Protein AF-A0A8J2MI20-F1 (afdb_monomer_lite)

Radius of gyration: 33.08 Å; chains: 1; bounding box: 90×77×71 Å

Organism: NCBI:txid2874296

Secondary structure (DSSP, 8-state):
---------------------------------------SSHHHHHTTT-TT------------------HHHHHHHHHHH-TTS-HHHHHHHHHHTTT-HHHHHHHHHHHHHHHTTS-SSHHHHHHHHHHTTT-HHHHHHHHH-

Sequence (145 aa):
MKFTLGVRLNSSKPTVSEASLSSHANNSSHVNSSKQRNSYLSDEILGMFDPLVAERVIPGSTNVSASSISNSDRVNAVLRNAAFADRRRCAIKLQRYNNNIEKAVIELKIEELLSMGIAHDRGQAINALQDCRWDLNAAAAALIS

Foldseek 3Di:
DDDDDDDDDDDDDDDDDDDDDDDDDDDDPPDDDDDDDPPDPPPVVVVVPDPPPDDDDDPPDPPPPPPPCDLLNLLVLLCVLQVVDDSVLSSVLCVVVVNDSVSSNLVSLLVVCVVVVLDPDSVLSNVLCVVVVNDSVSSSVVSVD

Structure (mmCIF, N/CA/C/O backbone):
data_AF-A0A8J2MI20-F1
#
_entry.id   AF-A0A8J2MI20-F1
#
loop_
_atom_site.group_PDB
_atom_site.id
_atom_site.type_symbol
_atom_site.label_atom_id
_atom_site.label_alt_id
_atom_site.label_comp_id
_atom_site.label_asym_id
_atom_site.label_entity_id
_atom_site.label_seq_id
_atom_site.pdbx_PDB_ins_code
_atom_site.Cartn_x
_atom_site.Cartn_y
_atom_site.Cartn_z
_atom_site.occupancy
_atom_site.B_iso_or_equiv
_atom_site.auth_seq_id
_atom_site.auth_comp_id
_atom_site.auth_asym_id
_atom_site.auth_atom_id
_atom_site.pdbx_PDB_model_num
ATOM 1 N N . MET A 1 1 ? -41.593 41.598 -12.687 1.00 44.00 1 MET A N 1
ATOM 2 C CA . MET A 1 1 ? -41.555 42.163 -14.054 1.00 44.00 1 MET A CA 1
ATOM 3 C C . MET A 1 1 ? -40.865 41.157 -14.966 1.00 44.00 1 MET A C 1
ATOM 5 O O . MET A 1 1 ? -39.799 40.677 -14.611 1.00 44.00 1 MET A O 1
ATOM 9 N N . LYS A 1 2 ? -41.533 40.762 -16.055 1.00 48.19 2 LYS A N 1
ATOM 10 C CA . LYS A 1 2 ? -41.049 39.843 -17.101 1.00 48.19 2 LYS A CA 1
ATOM 11 C C . LYS A 1 2 ? -40.164 40.602 -18.094 1.00 48.19 2 LYS A C 1
ATOM 13 O O . LYS A 1 2 ? -40.579 41.685 -18.483 1.00 48.19 2 LYS A O 1
ATOM 18 N N . PHE A 1 3 ? -39.098 39.971 -18.597 1.00 46.94 3 PHE A N 1
ATOM 19 C CA . PHE A 1 3 ? -38.666 40.107 -19.996 1.00 46.94 3 PHE A CA 1
ATOM 20 C C . PHE A 1 3 ? -38.122 38.766 -20.538 1.00 46.94 3 PHE A C 1
ATOM 22 O O . PHE A 1 3 ? -37.176 38.185 -20.021 1.00 46.94 3 PHE A O 1
ATOM 29 N N . THR A 1 4 ? -38.838 38.289 -21.555 1.00 45.41 4 THR A N 1
ATOM 30 C CA . THR A 1 4 ? -38.559 37.356 -22.671 1.00 45.41 4 THR A CA 1
ATOM 31 C C . THR A 1 4 ? -37.265 37.730 -23.440 1.00 45.41 4 THR A C 1
ATOM 33 O O . THR A 1 4 ? -36.786 38.838 -23.247 1.00 45.41 4 THR A O 1
ATOM 36 N N . LEU A 1 5 ? -36.622 36.991 -24.361 1.00 46.62 5 LEU A N 1
ATOM 37 C CA . LEU A 1 5 ? -36.927 35.915 -25.330 1.00 46.62 5 LEU A CA 1
ATOM 38 C C . LEU A 1 5 ? -35.567 35.519 -25.989 1.00 46.62 5 LEU A C 1
ATOM 40 O O . LEU A 1 5 ? -34.685 36.373 -26.041 1.00 46.62 5 LEU A O 1
ATOM 44 N N . GLY A 1 6 ? -35.404 34.330 -26.598 1.00 44.41 6 GLY A N 1
ATOM 45 C CA . GLY A 1 6 ? -34.310 34.138 -27.578 1.00 44.41 6 GLY A CA 1
ATOM 46 C C . GLY A 1 6 ? -33.916 32.704 -27.959 1.00 44.41 6 GLY A C 1
ATOM 47 O O . GLY A 1 6 ? -32.936 32.175 -27.455 1.00 44.41 6 GLY A O 1
ATOM 48 N N . VAL A 1 7 ? -34.655 32.100 -28.890 1.00 50.50 7 VAL A N 1
ATOM 49 C CA . VAL A 1 7 ? -34.430 30.789 -29.539 1.00 50.50 7 VAL A CA 1
ATOM 50 C C . VAL A 1 7 ? -33.385 30.877 -30.669 1.00 50.50 7 VAL A C 1
ATOM 52 O O . VAL A 1 7 ? -33.475 31.817 -31.455 1.00 50.50 7 VAL A O 1
ATOM 55 N N . ARG A 1 8 ? -32.528 29.852 -30.876 1.00 41.41 8 ARG A N 1
ATOM 56 C CA . ARG A 1 8 ? -32.332 29.229 -32.215 1.00 41.41 8 ARG A CA 1
ATOM 57 C C . ARG A 1 8 ? -31.538 27.912 -32.230 1.00 41.41 8 ARG A C 1
ATOM 59 O O . ARG A 1 8 ? -30.438 27.816 -31.707 1.00 41.41 8 ARG A O 1
ATOM 66 N N . LEU A 1 9 ? -32.145 26.940 -32.915 1.00 48.84 9 LEU A N 1
ATOM 67 C CA . LEU A 1 9 ? -31.600 25.695 -33.462 1.00 48.84 9 LEU A CA 1
ATOM 68 C C . LEU A 1 9 ? -30.591 25.949 -34.590 1.00 48.84 9 LEU A C 1
ATOM 70 O O . LEU A 1 9 ? -30.831 26.833 -35.415 1.00 48.84 9 LEU A O 1
ATOM 74 N N . ASN A 1 10 ? -29.614 25.051 -34.741 1.00 46.12 10 ASN A N 1
ATOM 75 C CA . ASN A 1 10 ? -29.149 24.581 -36.051 1.00 46.12 10 ASN A CA 1
ATOM 76 C C . ASN A 1 10 ? -28.241 23.340 -35.959 1.00 46.12 10 ASN A C 1
ATOM 78 O O . ASN A 1 10 ? -27.109 23.372 -35.487 1.00 46.12 10 ASN A O 1
ATOM 82 N N . SER A 1 11 ? -28.777 22.246 -36.496 1.00 47.12 11 SER A N 1
ATOM 83 C CA . SER A 1 11 ? -28.077 21.069 -37.003 1.00 47.12 11 SER A CA 1
ATOM 84 C C . SER A 1 11 ? -27.170 21.437 -38.180 1.00 47.12 11 SER A C 1
ATOM 86 O O . SER A 1 11 ? -27.564 22.279 -38.984 1.00 47.12 11 SER A O 1
ATOM 88 N N . SER A 1 12 ? -26.043 20.739 -38.365 1.00 46.88 12 SER A N 1
ATOM 89 C CA . SER A 1 12 ? -25.481 20.432 -39.695 1.00 46.88 12 SER A CA 1
ATOM 90 C C . SER A 1 12 ? -24.401 19.346 -39.618 1.00 46.88 12 SER A C 1
ATOM 92 O O . SER A 1 12 ? -23.372 19.508 -38.973 1.00 46.88 12 SER A O 1
ATOM 94 N N . LYS A 1 13 ? -24.665 18.244 -40.322 1.00 48.94 13 LYS A N 1
ATOM 95 C CA . LYS A 1 13 ? -23.719 17.225 -40.799 1.00 48.94 13 LYS A CA 1
ATOM 96 C C . LYS A 1 13 ? -23.548 17.461 -42.307 1.00 48.94 13 LYS A C 1
ATOM 98 O O . LYS A 1 13 ? -24.541 17.803 -42.946 1.00 48.94 13 LYS A O 1
ATOM 103 N N . PRO A 1 14 ? -22.340 17.308 -42.868 1.00 45.69 14 PRO A N 1
ATOM 104 C CA . PRO A 1 14 ? -22.158 16.447 -44.059 1.00 45.69 14 PRO A CA 1
ATOM 105 C C . PRO A 1 14 ? -20.831 15.643 -43.967 1.00 45.69 14 PRO A C 1
ATOM 107 O O . PRO A 1 14 ? -19.842 16.146 -43.453 1.00 45.69 14 PRO A O 1
ATOM 110 N N . THR A 1 15 ? -20.785 14.315 -44.142 1.00 38.47 15 THR A N 1
ATOM 111 C CA . THR A 1 15 ? -20.722 13.480 -45.375 1.00 38.47 15 THR A CA 1
ATOM 112 C C . THR A 1 15 ? -19.393 13.486 -46.158 1.00 38.47 15 THR A C 1
ATOM 114 O O . THR A 1 15 ? -19.100 14.437 -46.865 1.00 38.47 15 THR A O 1
ATOM 117 N N . VAL A 1 16 ? -18.674 12.356 -46.021 1.00 47.75 16 VAL A N 1
ATOM 118 C CA . VAL A 1 16 ? -18.026 11.465 -47.023 1.00 47.75 16 VAL A CA 1
ATOM 119 C C . VAL A 1 16 ? -17.232 12.057 -48.202 1.00 47.75 16 VAL A C 1
ATOM 121 O O . VAL A 1 16 ? -17.793 12.780 -49.012 1.00 47.75 16 VAL A O 1
ATOM 124 N N . SER A 1 17 ? -15.982 11.592 -48.367 1.00 45.88 17 SER A N 1
ATOM 125 C CA . SER A 1 17 ? -15.333 11.099 -49.616 1.00 45.88 17 SER A CA 1
ATOM 126 C C . SER A 1 17 ? -13.983 10.464 -49.203 1.00 45.88 17 SER A C 1
ATOM 128 O O . SER A 1 17 ? -13.204 11.121 -48.520 1.00 45.88 17 SER A O 1
ATOM 130 N N . GLU A 1 18 ? -13.759 9.143 -49.292 1.00 37.28 18 GLU A N 1
ATOM 131 C CA . GLU A 1 18 ? -13.245 8.399 -50.471 1.00 37.28 18 GLU A CA 1
ATOM 132 C C . GLU A 1 18 ? -12.152 9.148 -51.247 1.00 37.28 18 GLU A C 1
ATOM 134 O O . GLU A 1 18 ? -12.269 10.337 -51.496 1.00 37.28 18 GLU A O 1
ATOM 139 N N . ALA A 1 19 ? -11.080 8.560 -51.757 1.00 40.16 19 ALA A N 1
ATOM 140 C CA . ALA A 1 19 ? -10.442 7.256 -51.677 1.00 40.16 19 ALA A CA 1
ATOM 141 C C . ALA A 1 19 ? -9.080 7.481 -52.359 1.00 40.16 19 ALA A C 1
ATOM 143 O O . ALA A 1 19 ? -8.995 8.253 -53.313 1.00 40.16 19 ALA A O 1
ATOM 144 N N . SER A 1 20 ? -8.018 6.812 -51.920 1.00 43.94 20 SER A N 1
ATOM 145 C CA . SER A 1 20 ? -6.881 6.509 -52.797 1.00 43.94 20 SER A CA 1
ATOM 146 C C . SER A 1 20 ? -6.104 5.334 -52.228 1.00 43.94 20 SER A C 1
ATOM 148 O O . SER A 1 20 ? -5.395 5.436 -51.229 1.00 43.94 20 SER A O 1
ATOM 150 N N . LEU A 1 21 ? -6.294 4.203 -52.900 1.00 44.56 21 LEU A N 1
ATOM 151 C CA . LEU A 1 21 ? -5.378 3.078 -52.944 1.00 44.56 21 LEU A CA 1
ATOM 152 C C . LEU A 1 21 ? -4.002 3.568 -53.412 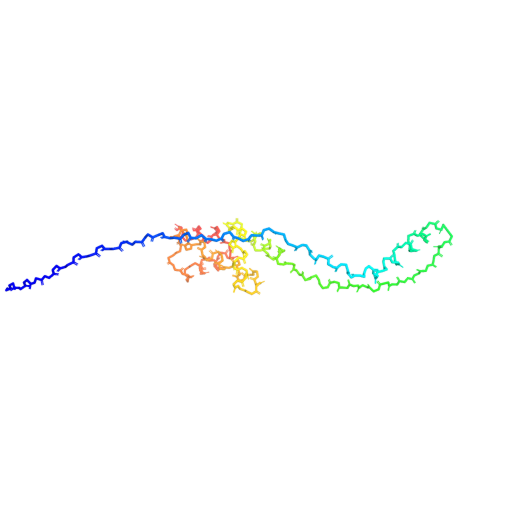1.00 44.56 21 LEU A C 1
ATOM 154 O O . LEU A 1 21 ? -3.910 4.267 -54.418 1.00 44.56 21 LEU A O 1
ATOM 158 N N . SER A 1 22 ? -2.934 3.139 -52.745 1.00 40.59 22 SER A N 1
ATOM 159 C CA . SER A 1 22 ? -1.619 3.081 -53.380 1.00 40.59 22 SER A CA 1
ATOM 160 C C . SER A 1 22 ? -0.783 1.948 -52.794 1.00 40.59 22 SER A C 1
ATOM 162 O O . SER A 1 22 ? -0.198 2.061 -51.723 1.00 40.59 22 SER A O 1
ATOM 164 N N . SER A 1 23 ? -0.743 0.879 -53.584 1.00 51.84 23 SER A N 1
ATOM 165 C CA . SER A 1 23 ? 0.483 0.209 -54.022 1.00 51.84 23 SER A CA 1
ATOM 166 C C . SER A 1 23 ? 1.319 -0.523 -52.974 1.00 51.84 23 SER A C 1
ATOM 168 O O . SER A 1 23 ? 2.185 0.014 -52.290 1.00 51.84 23 SER A O 1
ATOM 170 N N . HIS A 1 24 ? 1.073 -1.828 -52.979 1.00 39.59 24 HIS A N 1
ATOM 171 C CA . HIS A 1 24 ? 1.946 -2.908 -52.556 1.00 39.59 24 HIS A CA 1
ATOM 172 C C . HIS A 1 24 ? 3.387 -2.779 -53.091 1.00 39.59 24 HIS A C 1
ATOM 174 O O . HIS A 1 24 ? 3.593 -2.435 -54.251 1.00 39.59 24 HIS A O 1
ATOM 180 N N . ALA A 1 25 ? 4.321 -3.229 -52.247 1.00 41.88 25 ALA A N 1
ATOM 181 C CA . ALA A 1 25 ? 5.666 -3.727 -52.543 1.00 41.88 25 ALA A CA 1
ATOM 182 C C . ALA A 1 25 ? 6.698 -2.745 -53.133 1.00 41.88 25 ALA A C 1
ATOM 184 O O . ALA A 1 25 ? 6.670 -2.401 -54.309 1.00 41.88 25 ALA A O 1
ATOM 185 N N . ASN A 1 26 ? 7.751 -2.476 -52.354 1.00 45.97 26 ASN A N 1
ATOM 186 C CA . ASN A 1 26 ? 9.080 -2.767 -52.876 1.00 45.97 26 ASN A CA 1
ATOM 187 C C . ASN A 1 26 ? 10.088 -3.074 -51.772 1.00 45.97 26 ASN A C 1
ATOM 189 O O . ASN A 1 26 ? 10.246 -2.359 -50.785 1.00 45.97 26 ASN A O 1
ATOM 193 N N . ASN A 1 27 ? 10.754 -4.194 -51.994 1.00 50.56 27 ASN A N 1
ATOM 194 C CA . ASN A 1 27 ? 11.730 -4.812 -51.133 1.00 50.56 27 ASN A CA 1
ATOM 195 C C . ASN A 1 27 ? 13.070 -4.151 -51.452 1.00 50.56 27 ASN A C 1
ATOM 197 O O . ASN A 1 27 ? 13.493 -4.150 -52.605 1.00 50.56 27 ASN A O 1
ATOM 201 N N . SER A 1 28 ? 13.756 -3.621 -50.447 1.00 45.81 28 SER A N 1
ATOM 202 C CA . SER A 1 28 ? 15.181 -3.318 -50.571 1.00 45.81 28 SER A CA 1
ATOM 203 C C . SER A 1 28 ? 15.870 -3.591 -49.242 1.00 45.81 28 SER A C 1
ATOM 205 O O . SER A 1 28 ? 16.294 -2.695 -48.520 1.00 45.81 28 SER A O 1
ATOM 207 N N . SER A 1 29 ? 15.962 -4.876 -48.895 1.00 48.50 29 SER A N 1
ATOM 208 C CA . SER A 1 29 ? 17.015 -5.366 -48.009 1.00 48.50 29 SER A CA 1
ATOM 209 C C . SER A 1 29 ? 18.280 -5.510 -48.851 1.00 48.50 29 SER A C 1
ATOM 211 O O . SER A 1 29 ? 18.640 -6.604 -49.293 1.00 48.50 29 SER A O 1
ATOM 213 N N . HIS A 1 30 ? 18.915 -4.376 -49.146 1.00 40.47 30 HIS A N 1
ATOM 214 C CA . HIS A 1 30 ? 20.228 -4.372 -49.766 1.00 40.47 30 HIS A CA 1
ATOM 215 C C . HIS A 1 30 ? 21.238 -4.857 -48.725 1.00 40.47 30 HIS A C 1
ATOM 217 O O . HIS A 1 30 ? 21.616 -4.150 -47.792 1.00 40.47 30 HIS A O 1
ATOM 223 N N . VAL A 1 31 ? 21.589 -6.128 -48.889 1.00 53.25 31 VAL A N 1
ATOM 224 C CA . VAL A 1 31 ? 22.767 -6.806 -48.365 1.00 53.25 31 VAL A CA 1
ATOM 225 C C . VAL A 1 31 ? 23.956 -5.853 -48.232 1.00 53.25 31 VAL A C 1
ATOM 227 O O . VAL A 1 31 ? 24.525 -5.399 -49.222 1.00 53.25 31 VAL A O 1
ATOM 230 N N . ASN A 1 32 ? 24.387 -5.600 -46.997 1.00 41.75 32 ASN A N 1
ATOM 231 C CA . ASN A 1 32 ? 25.778 -5.264 -46.759 1.00 41.75 32 ASN A CA 1
ATOM 232 C C . ASN A 1 32 ? 26.384 -6.206 -45.709 1.00 41.75 32 ASN A C 1
ATOM 234 O O . ASN A 1 32 ? 25.915 -6.380 -44.593 1.00 41.75 32 ASN A O 1
ATOM 238 N N . SER A 1 33 ? 27.406 -6.901 -46.196 1.00 42.22 33 SER A N 1
ATOM 239 C CA . SER A 1 33 ? 28.574 -7.395 -45.485 1.00 42.22 33 SER A CA 1
ATOM 240 C C . SER A 1 33 ? 28.359 -8.176 -44.185 1.00 42.22 33 SER A C 1
ATOM 242 O O . SER A 1 33 ? 28.636 -7.722 -43.076 1.00 42.22 33 SER A O 1
ATOM 244 N N . SER A 1 34 ? 28.037 -9.457 -44.357 1.00 55.09 34 SER A N 1
ATOM 245 C CA . SER A 1 34 ? 28.513 -10.517 -43.472 1.00 55.09 34 SER A CA 1
ATOM 246 C C . SER A 1 34 ? 30.041 -10.451 -43.356 1.00 55.09 34 SER A C 1
ATOM 248 O O . SER A 1 34 ? 30.750 -10.922 -44.243 1.00 55.09 34 SER A O 1
ATOM 250 N N . LYS A 1 35 ? 30.562 -9.859 -42.276 1.00 55.72 35 LYS A N 1
ATOM 251 C CA . LYS A 1 35 ? 31.943 -10.057 -41.801 1.00 55.72 35 LYS A CA 1
ATOM 252 C C . LYS A 1 35 ? 32.130 -9.464 -40.405 1.00 55.72 35 LYS A C 1
ATOM 254 O O . LYS A 1 35 ? 32.774 -8.443 -40.224 1.00 55.72 35 LYS A O 1
ATOM 259 N N . GLN A 1 36 ? 31.653 -10.182 -39.394 1.00 47.94 36 GLN A N 1
ATOM 260 C CA . GLN A 1 36 ? 32.339 -10.179 -38.103 1.00 47.94 36 GLN A CA 1
ATOM 261 C C . GLN A 1 36 ? 32.230 -11.557 -37.450 1.00 47.94 36 GLN A C 1
ATOM 263 O O . GLN A 1 36 ? 31.403 -11.827 -36.595 1.00 47.94 36 GLN A O 1
ATOM 268 N N . ARG A 1 37 ? 33.058 -12.458 -37.989 1.00 49.97 37 ARG A N 1
ATOM 269 C CA . ARG A 1 37 ? 33.831 -13.485 -37.280 1.00 49.97 37 ARG A CA 1
ATOM 270 C C . ARG A 1 37 ? 33.276 -13.902 -35.907 1.00 49.97 37 ARG A C 1
ATOM 272 O O . ARG A 1 37 ? 33.778 -13.477 -34.872 1.00 49.97 37 ARG A O 1
ATOM 279 N N . ASN A 1 38 ? 32.353 -14.856 -35.919 1.00 48.88 38 ASN A N 1
ATOM 280 C CA . ASN A 1 38 ? 32.261 -15.839 -34.842 1.00 48.88 38 ASN A CA 1
ATOM 281 C C . ASN A 1 38 ? 33.527 -16.714 -34.925 1.00 48.88 38 ASN A C 1
ATOM 283 O O . ASN A 1 38 ? 33.543 -17.693 -35.665 1.00 48.88 38 ASN A O 1
ATOM 287 N N . SER A 1 39 ? 34.630 -16.317 -34.281 1.00 55.09 39 SER A N 1
ATOM 288 C CA . SER A 1 39 ? 35.889 -17.088 -34.312 1.00 55.09 39 SER A CA 1
ATOM 289 C C . SER A 1 39 ? 36.638 -17.107 -32.976 1.00 55.09 39 SER A C 1
ATOM 291 O O . SER A 1 39 ? 37.861 -17.038 -32.979 1.00 55.09 39 SER A O 1
ATOM 293 N N . TYR A 1 40 ? 35.933 -17.132 -31.843 1.00 54.09 40 TYR A N 1
ATOM 294 C CA . TYR A 1 40 ? 36.585 -17.184 -30.523 1.00 54.09 40 TYR A CA 1
ATOM 295 C C . TYR A 1 40 ? 35.864 -18.070 -29.497 1.00 54.09 40 TYR A C 1
ATOM 297 O O . TYR A 1 40 ? 36.111 -17.937 -28.309 1.00 54.09 40 TYR A O 1
ATOM 305 N N . LEU A 1 41 ? 34.976 -18.974 -29.929 1.00 52.94 41 LEU A N 1
ATOM 306 C CA . LEU A 1 41 ? 34.304 -19.917 -29.017 1.00 52.94 41 LEU A CA 1
ATOM 307 C C . LEU A 1 41 ? 34.666 -21.388 -29.257 1.00 52.94 41 LEU A C 1
ATOM 309 O O . LEU A 1 41 ? 34.334 -22.233 -28.434 1.00 52.94 41 LEU A O 1
ATOM 313 N N . SER A 1 42 ? 35.337 -21.711 -30.363 1.00 53.78 42 SER A N 1
ATOM 314 C CA . SER A 1 42 ? 35.594 -23.109 -30.731 1.00 53.78 42 SER A CA 1
ATOM 315 C C . SER A 1 42 ? 36.896 -23.657 -30.141 1.00 53.78 42 SER A C 1
ATOM 317 O O . SER A 1 42 ? 36.955 -24.838 -29.816 1.00 53.78 42 SER A O 1
ATOM 319 N N . ASP A 1 43 ? 37.917 -22.813 -29.962 1.00 52.81 43 ASP A N 1
ATOM 320 C CA . ASP A 1 43 ? 39.248 -23.268 -29.530 1.00 52.81 43 ASP A CA 1
ATOM 321 C C . ASP A 1 43 ? 39.356 -23.462 -28.006 1.00 52.81 43 ASP A C 1
ATOM 323 O O . ASP A 1 43 ? 40.174 -24.252 -27.544 1.00 52.81 43 ASP A O 1
ATOM 327 N N . GLU A 1 44 ? 38.502 -22.804 -27.212 1.00 55.09 44 GLU A N 1
ATOM 328 C CA . GLU A 1 44 ? 38.480 -22.961 -25.747 1.00 55.09 44 GLU A CA 1
ATOM 329 C C . GLU A 1 44 ? 37.854 -24.300 -25.323 1.00 55.09 44 GLU A C 1
ATOM 331 O O . GLU A 1 44 ? 38.333 -24.957 -24.401 1.00 55.09 44 GLU A O 1
ATOM 336 N N . ILE A 1 45 ? 36.830 -24.767 -26.048 1.00 57.72 45 ILE A N 1
ATOM 337 C CA . ILE A 1 45 ? 36.142 -26.027 -25.726 1.00 57.72 45 ILE A CA 1
ATOM 338 C C . ILE A 1 45 ? 36.997 -27.248 -26.109 1.00 57.72 45 ILE A C 1
ATOM 340 O O . ILE A 1 45 ? 36.940 -28.279 -25.437 1.00 57.72 45 ILE A O 1
ATOM 344 N N . LEU A 1 46 ? 37.837 -27.135 -27.143 1.00 54.84 46 LEU A N 1
ATOM 345 C CA . LEU A 1 46 ? 38.733 -28.213 -27.582 1.00 54.84 46 LEU A CA 1
ATOM 346 C C . LEU A 1 46 ? 39.935 -28.438 -26.644 1.00 54.84 46 LEU A C 1
ATOM 348 O O . LEU A 1 46 ? 40.530 -29.511 -26.692 1.00 54.84 46 LEU A O 1
ATOM 352 N N . GLY A 1 47 ? 40.262 -27.484 -25.762 1.00 55.66 47 GLY A N 1
ATOM 353 C CA . GLY A 1 47 ? 41.361 -27.603 -24.792 1.00 55.66 47 GLY A CA 1
ATOM 354 C C . GLY A 1 47 ? 40.988 -28.245 -23.448 1.00 55.66 47 GLY A C 1
ATOM 355 O O . GLY A 1 47 ? 41.875 -28.589 -22.673 1.00 55.66 47 GLY A O 1
ATOM 356 N N . MET A 1 48 ? 39.694 -28.426 -23.154 1.00 58.47 48 MET A N 1
ATOM 357 C CA . MET A 1 48 ? 39.217 -28.987 -21.875 1.00 58.47 48 MET A CA 1
ATOM 358 C C . MET A 1 48 ? 39.260 -30.521 -21.800 1.00 58.47 48 MET A C 1
ATOM 360 O O . MET A 1 48 ? 39.080 -31.085 -20.723 1.00 58.47 48 MET A O 1
ATOM 364 N N . PHE A 1 49 ? 39.489 -31.200 -22.925 1.00 57.59 49 PHE A N 1
ATOM 365 C CA . PHE A 1 49 ? 39.519 -32.664 -23.014 1.00 57.59 49 PHE A CA 1
ATOM 366 C C . PHE A 1 49 ? 40.939 -33.216 -23.188 1.00 57.59 49 PHE A C 1
ATOM 368 O O . PHE A 1 49 ? 41.117 -34.257 -23.816 1.00 57.59 49 PHE A O 1
ATOM 375 N N . ASP A 1 50 ? 41.943 -32.540 -22.623 1.00 55.50 50 ASP A N 1
ATOM 376 C CA . ASP A 1 50 ? 43.292 -33.089 -22.470 1.00 55.50 50 ASP A CA 1
ATOM 377 C C . ASP A 1 50 ? 43.557 -33.420 -20.984 1.00 55.50 50 ASP A C 1
ATOM 379 O O . ASP A 1 50 ? 43.829 -32.520 -20.182 1.00 55.50 50 ASP A O 1
ATOM 383 N N . PRO A 1 51 ? 43.453 -34.702 -20.579 1.00 58.91 51 PRO A N 1
ATOM 384 C CA . PRO A 1 51 ? 43.666 -35.157 -19.203 1.00 58.91 51 PRO A CA 1
ATOM 385 C C . PRO A 1 51 ? 45.050 -34.858 -18.603 1.00 58.91 51 PRO A C 1
ATOM 387 O O . PRO A 1 51 ? 45.260 -35.153 -17.427 1.00 58.91 51 PRO A O 1
ATOM 390 N N . LEU A 1 52 ? 45.998 -34.310 -19.371 1.00 55.38 52 LEU A N 1
ATOM 391 C CA . LEU A 1 52 ? 47.354 -34.005 -18.905 1.00 55.38 52 LEU A CA 1
ATOM 392 C C . LEU A 1 52 ? 47.587 -32.535 -18.522 1.00 55.38 52 LEU A C 1
ATOM 394 O O . LEU A 1 52 ? 48.679 -32.208 -18.058 1.00 55.38 52 LEU A O 1
ATOM 398 N N . VAL A 1 53 ? 46.587 -31.652 -18.622 1.00 51.62 53 VAL A N 1
ATOM 399 C CA . VAL A 1 53 ? 46.707 -30.255 -18.157 1.00 51.62 53 VAL A CA 1
ATOM 400 C C . VAL A 1 53 ? 46.260 -30.142 -16.698 1.00 51.62 53 VAL A C 1
ATOM 402 O O . VAL A 1 53 ? 45.285 -29.478 -16.349 1.00 51.62 53 VAL A O 1
ATOM 405 N N . ALA A 1 54 ? 46.992 -30.815 -15.814 1.00 52.47 54 ALA A N 1
ATOM 406 C CA . ALA A 1 54 ? 47.051 -30.371 -14.433 1.00 52.47 54 ALA A CA 1
ATOM 407 C C . ALA A 1 54 ? 47.820 -29.040 -14.402 1.00 52.47 54 ALA A C 1
ATOM 409 O O . ALA A 1 54 ? 48.876 -28.915 -15.014 1.00 52.47 54 ALA A O 1
ATOM 410 N N . GLU A 1 55 ? 47.285 -28.081 -13.647 1.00 52.44 55 GLU A N 1
ATOM 411 C CA . GLU A 1 55 ? 47.976 -26.870 -13.199 1.00 52.44 55 GLU A CA 1
ATOM 412 C C . GLU A 1 55 ? 48.072 -25.708 -14.207 1.00 52.44 55 GLU A C 1
ATOM 414 O O . GLU A 1 55 ? 49.018 -25.568 -14.977 1.00 52.44 55 GLU A O 1
ATOM 419 N N . ARG A 1 56 ? 47.129 -24.762 -14.086 1.00 46.97 56 ARG A N 1
ATOM 420 C CA . ARG A 1 56 ? 47.471 -23.334 -14.001 1.00 46.97 56 ARG A CA 1
ATOM 421 C C . ARG A 1 56 ? 46.364 -22.530 -13.327 1.00 46.97 56 ARG A C 1
ATOM 423 O O . ARG A 1 56 ? 45.295 -22.281 -13.872 1.00 46.97 56 ARG A O 1
ATOM 430 N N . VAL A 1 57 ? 46.690 -22.115 -12.110 1.00 51.03 57 VAL A N 1
ATOM 431 C CA . VAL A 1 57 ? 46.055 -21.048 -11.343 1.00 51.03 57 VAL A CA 1
ATOM 432 C C . VAL A 1 57 ? 45.969 -19.776 -12.193 1.00 51.03 57 VAL A C 1
ATOM 434 O O . VAL A 1 57 ? 46.993 -19.237 -12.605 1.00 51.03 57 VAL A O 1
ATOM 437 N N . ILE A 1 58 ? 44.757 -19.256 -12.388 1.00 54.22 58 ILE A N 1
ATOM 438 C CA . ILE A 1 58 ? 44.524 -17.834 -12.658 1.00 54.22 58 ILE A CA 1
ATOM 439 C C . ILE A 1 58 ? 43.373 -17.408 -11.739 1.00 54.22 58 ILE A C 1
ATOM 441 O O . ILE A 1 58 ? 42.262 -17.917 -11.905 1.00 54.22 58 ILE A O 1
ATOM 445 N N . PRO A 1 59 ? 43.576 -16.491 -10.773 1.00 51.28 59 PRO A N 1
ATOM 446 C CA . PRO A 1 59 ? 42.466 -15.828 -10.111 1.00 51.28 59 PRO A CA 1
ATOM 447 C C . PRO A 1 59 ? 41.879 -14.848 -11.129 1.00 51.28 59 PRO A C 1
ATOM 449 O O . PRO A 1 59 ? 42.271 -13.685 -11.221 1.00 51.28 59 PRO A O 1
ATOM 452 N N . GLY A 1 60 ? 40.993 -15.369 -11.976 1.00 45.91 60 GLY A N 1
ATOM 453 C CA . GLY A 1 60 ? 40.221 -14.583 -12.918 1.00 45.91 60 GLY A CA 1
ATOM 454 C C . GLY A 1 60 ? 39.361 -13.612 -12.130 1.00 45.91 60 GLY A C 1
ATOM 455 O O . GLY A 1 60 ? 38.443 -14.035 -11.434 1.00 45.91 60 GLY A O 1
ATOM 456 N N . SER A 1 61 ? 39.737 -12.334 -12.216 1.00 50.12 61 SER A N 1
ATOM 457 C CA . SER A 1 61 ? 38.941 -11.141 -11.941 1.00 50.12 61 SER A CA 1
ATOM 458 C C . SER A 1 61 ? 37.526 -11.475 -11.482 1.00 50.12 61 SER A C 1
ATOM 460 O O . SER A 1 61 ? 36.655 -11.768 -12.305 1.00 50.12 61 SER A O 1
ATOM 462 N N . THR A 1 62 ? 37.288 -11.413 -10.169 1.00 48.25 62 THR A N 1
ATOM 463 C CA . THR A 1 62 ? 35.943 -11.223 -9.635 1.00 48.25 62 THR A CA 1
ATOM 464 C C . THR A 1 62 ? 35.386 -9.976 -10.300 1.00 48.25 62 THR A C 1
ATOM 466 O O . THR A 1 62 ? 35.607 -8.853 -9.847 1.00 48.25 62 THR A O 1
ATOM 469 N N . ASN A 1 63 ? 34.664 -10.184 -11.397 1.00 53.38 63 ASN A N 1
ATOM 470 C CA . ASN A 1 63 ? 33.617 -9.296 -11.833 1.00 53.38 63 ASN A CA 1
ATOM 471 C C . ASN A 1 63 ? 32.659 -9.248 -10.651 1.00 53.38 63 ASN A C 1
ATOM 473 O O . ASN A 1 63 ? 31.755 -10.072 -10.519 1.00 53.38 63 ASN A O 1
ATOM 477 N N . VAL A 1 64 ? 32.892 -8.295 -9.752 1.00 52.69 64 VAL A N 1
ATOM 478 C CA . VAL A 1 64 ? 31.845 -7.762 -8.904 1.00 52.69 64 VAL A CA 1
ATOM 479 C C . VAL A 1 64 ? 30.898 -7.109 -9.897 1.00 52.69 64 VAL A C 1
ATOM 481 O O . VAL A 1 64 ? 30.983 -5.919 -10.190 1.00 52.69 64 VAL A O 1
ATOM 484 N N . SER A 1 65 ? 30.040 -7.929 -10.507 1.00 47.41 65 SER A N 1
ATOM 485 C CA . SER A 1 65 ? 28.790 -7.474 -11.066 1.00 47.41 65 SER A CA 1
ATOM 486 C C . SER A 1 65 ? 28.125 -6.771 -9.901 1.00 47.41 65 SER A C 1
ATOM 488 O O . SER A 1 65 ? 27.560 -7.411 -9.016 1.00 47.41 65 SER A O 1
ATOM 490 N N . ALA A 1 66 ? 28.278 -5.448 -9.852 1.00 48.81 66 ALA A N 1
ATOM 491 C CA . ALA A 1 66 ? 27.368 -4.598 -9.128 1.00 48.81 66 ALA A CA 1
ATOM 492 C C . ALA A 1 66 ? 25.999 -5.006 -9.664 1.00 48.81 66 ALA A C 1
ATOM 494 O O . ALA A 1 66 ? 25.655 -4.673 -10.797 1.00 48.81 66 ALA A O 1
ATOM 495 N N . SER A 1 67 ? 25.318 -5.872 -8.911 1.00 53.25 67 SER A N 1
ATOM 496 C CA . SER A 1 67 ? 23.999 -6.381 -9.234 1.00 53.25 67 SER A CA 1
ATOM 497 C C . SER A 1 67 ? 23.109 -5.156 -9.275 1.00 53.25 67 SER A C 1
ATOM 499 O O . SER A 1 67 ? 22.663 -4.641 -8.247 1.00 53.25 67 SER A O 1
ATOM 501 N N . SER A 1 68 ? 22.962 -4.590 -10.469 1.00 64.31 68 SER A N 1
ATOM 502 C CA . SER A 1 68 ? 22.014 -3.534 -10.724 1.00 64.31 68 SER A CA 1
ATOM 503 C C . SER A 1 68 ? 20.665 -4.205 -10.560 1.00 64.31 68 SER A C 1
ATOM 505 O O . SER A 1 68 ? 20.187 -4.897 -11.455 1.00 64.31 68 SER A O 1
ATOM 507 N N . ILE A 1 69 ? 20.100 -4.075 -9.354 1.00 69.62 69 ILE A N 1
ATOM 508 C CA . ILE A 1 69 ? 18.785 -4.616 -9.018 1.00 69.62 69 ILE A CA 1
ATOM 509 C C . ILE A 1 69 ? 17.852 -4.227 -10.156 1.00 69.62 69 ILE A C 1
ATOM 511 O O . ILE A 1 69 ? 17.632 -3.033 -10.406 1.00 69.62 69 ILE A O 1
ATOM 515 N N . SER A 1 70 ? 17.347 -5.232 -10.869 1.00 82.94 70 SER A N 1
ATOM 516 C CA . SER A 1 70 ? 16.525 -4.980 -12.037 1.00 82.94 70 SER A CA 1
ATOM 517 C C . SER A 1 70 ? 15.237 -4.293 -11.589 1.00 82.94 70 SER A C 1
ATOM 519 O O . SER A 1 70 ? 14.750 -4.492 -10.472 1.00 82.94 70 SER A O 1
ATOM 521 N N . ASN A 1 71 ? 14.635 -3.480 -12.457 1.00 82.12 71 ASN A N 1
ATOM 522 C CA . ASN A 1 71 ? 13.352 -2.859 -12.118 1.00 82.12 71 ASN A CA 1
ATOM 523 C C . ASN A 1 71 ? 12.278 -3.915 -11.787 1.00 82.12 71 ASN A C 1
ATOM 525 O O . ASN A 1 71 ? 11.417 -3.660 -10.950 1.00 82.12 71 ASN A O 1
ATOM 529 N N . SER A 1 72 ? 12.361 -5.117 -12.372 1.00 87.62 72 SER A N 1
ATOM 530 C CA . SER A 1 72 ? 11.473 -6.231 -12.021 1.00 87.62 72 SER A CA 1
ATOM 531 C C . SER A 1 72 ? 11.667 -6.692 -10.574 1.00 87.62 72 SER A C 1
ATOM 533 O O . SER A 1 72 ? 10.681 -6.884 -9.860 1.00 87.62 72 SER A O 1
ATOM 535 N N . ASP A 1 73 ? 12.914 -6.795 -10.110 1.00 91.75 73 ASP A N 1
ATOM 536 C CA . ASP A 1 73 ? 13.233 -7.189 -8.733 1.00 91.75 73 ASP A CA 1
ATOM 537 C C . ASP A 1 73 ? 12.740 -6.152 -7.725 1.00 91.75 73 ASP A C 1
ATOM 539 O O . ASP A 1 73 ? 12.189 -6.508 -6.682 1.00 91.75 73 ASP A O 1
ATOM 543 N N . ARG A 1 74 ? 12.838 -4.861 -8.064 1.00 93.38 74 ARG A N 1
ATOM 544 C CA . ARG A 1 74 ? 12.293 -3.786 -7.223 1.00 93.38 74 ARG A CA 1
ATOM 545 C C . ARG A 1 74 ? 10.771 -3.845 -7.123 1.00 93.38 74 ARG A C 1
ATOM 547 O O . ARG A 1 74 ? 10.232 -3.703 -6.030 1.00 93.38 74 ARG A O 1
ATOM 554 N N . VAL A 1 75 ? 10.070 -4.093 -8.231 1.00 94.75 75 VAL A N 1
ATOM 555 C CA . VAL A 1 75 ? 8.607 -4.274 -8.213 1.00 94.75 75 VAL A CA 1
ATOM 556 C C . VAL A 1 75 ? 8.225 -5.492 -7.374 1.00 94.75 75 VAL A C 1
ATOM 558 O O . VAL A 1 75 ? 7.285 -5.412 -6.586 1.00 94.75 75 VAL A O 1
ATOM 561 N N . ASN A 1 76 ? 8.972 -6.594 -7.483 1.00 95.12 76 ASN A N 1
ATOM 562 C CA . ASN A 1 76 ? 8.765 -7.776 -6.645 1.00 95.12 76 ASN A CA 1
ATOM 563 C C . ASN A 1 76 ? 8.985 -7.468 -5.153 1.00 95.12 76 ASN A C 1
ATOM 565 O O . ASN A 1 76 ? 8.224 -7.948 -4.316 1.00 95.12 76 ASN A O 1
ATOM 569 N N . ALA A 1 77 ? 9.983 -6.651 -4.808 1.00 94.62 77 ALA A N 1
ATOM 570 C CA . ALA A 1 77 ? 10.227 -6.226 -3.430 1.00 94.62 77 ALA A CA 1
ATOM 571 C C . ALA A 1 77 ? 9.079 -5.372 -2.864 1.00 94.62 77 ALA A C 1
ATOM 573 O O . ALA A 1 77 ? 8.659 -5.593 -1.728 1.00 94.62 77 ALA A O 1
ATOM 574 N N . VAL A 1 78 ? 8.522 -4.448 -3.657 1.00 95.25 78 VAL A N 1
ATOM 575 C CA . VAL A 1 78 ? 7.318 -3.687 -3.271 1.00 95.25 78 VAL A CA 1
ATOM 576 C C . VAL A 1 78 ? 6.135 -4.634 -3.070 1.00 95.25 78 VAL A C 1
ATOM 578 O O . VAL A 1 78 ? 5.482 -4.575 -2.034 1.00 95.25 78 VAL A O 1
ATOM 581 N N . LEU A 1 79 ? 5.900 -5.554 -4.011 1.00 95.81 79 LEU A N 1
ATOM 582 C CA . LEU A 1 79 ? 4.770 -6.486 -3.969 1.00 95.81 79 LEU A CA 1
ATOM 583 C C . LEU A 1 79 ? 4.791 -7.383 -2.723 1.00 95.81 79 LEU A C 1
ATOM 585 O O . LEU A 1 79 ? 3.751 -7.613 -2.119 1.00 95.81 79 LEU A O 1
ATOM 589 N N . ARG A 1 80 ? 5.972 -7.836 -2.283 1.00 95.19 80 ARG A N 1
ATOM 590 C CA . ARG A 1 80 ? 6.118 -8.619 -1.041 1.00 95.19 80 ARG A CA 1
ATOM 591 C C . ARG A 1 80 ? 5.669 -7.855 0.209 1.00 95.19 80 ARG A C 1
ATOM 593 O O . ARG A 1 80 ? 5.183 -8.475 1.145 1.00 95.19 80 ARG A O 1
ATOM 600 N N . ASN A 1 81 ? 5.831 -6.533 0.225 1.00 93.62 81 ASN A N 1
ATOM 601 C CA . ASN A 1 81 ? 5.483 -5.674 1.364 1.00 93.62 81 ASN A CA 1
ATOM 602 C C . ASN A 1 81 ? 4.099 -5.015 1.234 1.00 93.62 81 ASN A C 1
ATOM 604 O O . ASN A 1 81 ? 3.588 -4.446 2.201 1.00 93.62 81 ASN A O 1
ATOM 608 N N . ALA A 1 82 ? 3.513 -5.070 0.040 1.00 93.00 82 ALA A N 1
ATOM 609 C CA . ALA A 1 82 ? 2.220 -4.501 -0.307 1.00 93.00 82 ALA A CA 1
ATOM 610 C C . ALA A 1 82 ? 1.413 -5.509 -1.139 1.00 93.00 82 ALA A C 1
ATOM 612 O O . ALA A 1 82 ? 0.999 -5.220 -2.258 1.00 93.00 82 ALA A O 1
ATOM 613 N N . ALA A 1 83 ? 1.208 -6.712 -0.593 1.00 92.62 83 ALA A N 1
ATOM 614 C CA . ALA A 1 83 ? 0.525 -7.809 -1.287 1.00 92.62 83 ALA A CA 1
ATOM 615 C C . ALA A 1 83 ? -0.949 -7.509 -1.623 1.00 92.62 83 ALA A C 1
ATOM 617 O O . ALA A 1 83 ? -1.536 -8.177 -2.467 1.00 92.62 83 ALA A O 1
ATOM 618 N N . PHE A 1 84 ? -1.530 -6.490 -0.986 1.00 92.44 84 PHE A N 1
ATOM 619 C CA . PHE A 1 84 ? -2.860 -5.960 -1.288 1.00 92.44 84 PHE A CA 1
ATOM 620 C C . PHE A 1 84 ? -2.914 -5.168 -2.609 1.00 92.44 84 PHE A C 1
ATOM 622 O O . PHE A 1 84 ? -3.996 -4.922 -3.131 1.00 92.44 84 PHE A O 1
ATOM 629 N N . ALA A 1 85 ? -1.769 -4.747 -3.157 1.00 94.19 85 ALA A N 1
ATOM 630 C CA . ALA A 1 85 ? -1.701 -3.936 -4.366 1.00 94.19 85 ALA A CA 1
ATOM 631 C C . ALA A 1 85 ? -1.284 -4.760 -5.592 1.00 94.19 85 ALA A C 1
ATOM 633 O O . ALA A 1 85 ? -0.355 -5.567 -5.546 1.00 94.19 85 ALA A O 1
ATOM 634 N N . ASP A 1 86 ? -1.910 -4.485 -6.739 1.00 95.00 86 ASP A N 1
ATOM 635 C CA . ASP A 1 86 ? -1.545 -5.123 -8.003 1.00 95.00 86 ASP A CA 1
ATOM 636 C C . ASP A 1 86 ? -0.119 -4.785 -8.444 1.00 95.00 86 ASP A C 1
ATOM 638 O O . ASP A 1 86 ? 0.363 -3.656 -8.292 1.00 95.00 86 ASP A O 1
ATOM 642 N N . ARG A 1 87 ? 0.514 -5.715 -9.171 1.00 95.19 87 ARG A N 1
ATOM 643 C CA . ARG A 1 87 ? 1.845 -5.514 -9.775 1.00 95.19 87 ARG A CA 1
ATOM 644 C C . ARG A 1 87 ? 1.938 -4.219 -10.591 1.00 95.19 87 ARG A C 1
ATOM 646 O O . ARG A 1 87 ? 2.962 -3.538 -10.555 1.00 95.19 87 ARG A O 1
ATOM 653 N N . ARG A 1 88 ? 0.862 -3.859 -11.303 1.00 95.94 88 ARG A N 1
ATOM 654 C CA . ARG A 1 88 ? 0.769 -2.610 -12.074 1.00 95.94 88 ARG A CA 1
ATOM 655 C C . ARG A 1 88 ? 0.785 -1.374 -11.168 1.00 95.94 88 ARG A C 1
ATOM 657 O O . ARG A 1 88 ? 1.523 -0.438 -11.468 1.00 95.94 88 ARG A O 1
ATOM 664 N N . ARG A 1 89 ? 0.020 -1.368 -10.067 1.00 95.25 89 ARG A N 1
ATOM 665 C CA . ARG A 1 89 ? 0.019 -0.264 -9.082 1.00 95.25 89 ARG A CA 1
ATOM 666 C C . ARG A 1 89 ? 1.405 -0.109 -8.457 1.00 95.25 89 ARG A C 1
ATOM 668 O O . ARG A 1 89 ? 1.929 1.004 -8.429 1.00 95.25 89 ARG A O 1
ATOM 675 N N . CYS A 1 90 ? 2.040 -1.218 -8.075 1.00 95.69 90 CYS A N 1
ATOM 676 C CA . CYS A 1 90 ? 3.405 -1.231 -7.545 1.00 95.69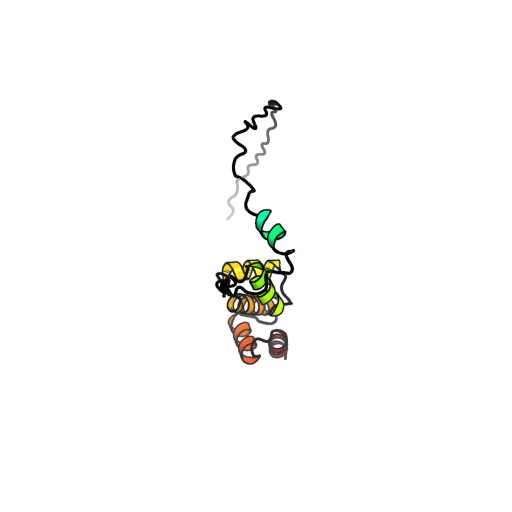 90 CYS A CA 1
ATOM 677 C C . CYS A 1 90 ? 4.417 -0.618 -8.524 1.00 95.69 90 CYS A C 1
ATOM 679 O O . CYS A 1 90 ? 5.189 0.252 -8.130 1.00 95.69 90 CYS A O 1
ATOM 681 N N . ALA A 1 91 ? 4.384 -1.004 -9.804 1.00 95.12 91 ALA A N 1
ATOM 682 C CA . ALA A 1 91 ? 5.282 -0.454 -10.822 1.00 95.12 91 ALA A CA 1
ATOM 683 C C . ALA A 1 91 ? 5.084 1.056 -11.037 1.00 95.12 91 ALA A C 1
ATOM 685 O O . ALA A 1 91 ? 6.060 1.805 -11.067 1.00 95.12 91 ALA A O 1
ATOM 686 N N . ILE A 1 92 ? 3.830 1.516 -11.123 1.00 95.88 92 ILE A N 1
ATOM 687 C CA . ILE A 1 92 ? 3.507 2.942 -11.281 1.00 95.88 92 ILE A CA 1
ATOM 688 C C . ILE A 1 92 ? 4.005 3.745 -10.076 1.00 95.88 92 ILE A C 1
ATOM 690 O O . ILE A 1 92 ? 4.638 4.788 -10.245 1.00 95.88 92 ILE A O 1
ATOM 694 N N . LYS A 1 93 ? 3.740 3.269 -8.855 1.00 95.31 93 LYS A N 1
ATOM 695 C CA . LYS A 1 93 ? 4.185 3.940 -7.628 1.00 95.31 93 LYS A CA 1
ATOM 696 C C . LYS A 1 93 ? 5.702 3.981 -7.531 1.00 95.31 93 LYS A C 1
ATOM 698 O O . LYS A 1 93 ? 6.266 5.043 -7.286 1.00 95.31 93 LYS A O 1
ATOM 703 N N . LEU A 1 94 ? 6.363 2.863 -7.801 1.00 95.06 94 LEU A N 1
ATOM 704 C CA . LEU A 1 94 ? 7.816 2.774 -7.789 1.00 95.06 94 LEU A CA 1
ATOM 705 C C . LEU A 1 94 ? 8.458 3.745 -8.794 1.00 95.06 94 LEU A C 1
ATOM 707 O O . LEU A 1 94 ? 9.412 4.439 -8.444 1.00 95.06 94 LEU A O 1
ATOM 711 N N . GLN A 1 95 ? 7.897 3.864 -10.001 1.00 94.38 95 GLN A N 1
ATOM 712 C CA . GLN A 1 95 ? 8.349 4.834 -10.999 1.00 94.38 95 GLN A CA 1
ATOM 713 C C . GLN A 1 95 ? 8.169 6.281 -10.513 1.00 94.38 95 GLN A C 1
ATOM 715 O O . GLN A 1 95 ? 9.089 7.086 -10.643 1.00 94.38 95 GLN A O 1
ATOM 720 N N . ARG A 1 96 ? 7.019 6.611 -9.907 1.00 95.88 96 ARG A N 1
ATOM 721 C CA . ARG A 1 96 ? 6.752 7.956 -9.359 1.00 95.88 96 ARG A CA 1
ATOM 722 C C . ARG A 1 96 ? 7.728 8.357 -8.255 1.00 95.88 96 ARG A C 1
ATOM 724 O O . ARG A 1 96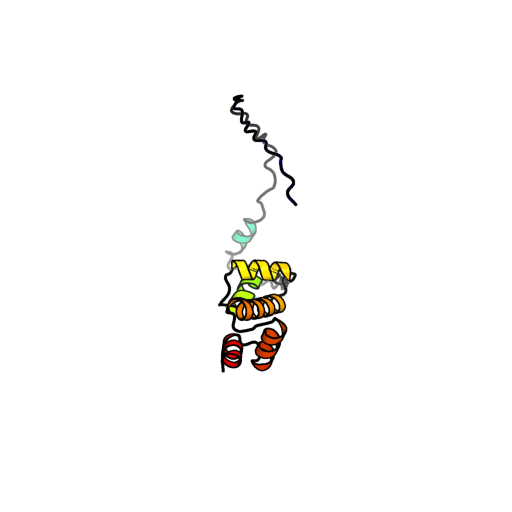 ? 8.078 9.527 -8.163 1.00 95.88 96 ARG A O 1
ATOM 731 N N . TYR A 1 97 ? 8.185 7.403 -7.445 1.00 95.56 97 TYR A N 1
ATOM 732 C CA . TYR A 1 97 ? 9.147 7.646 -6.364 1.00 95.56 97 TYR A CA 1
ATOM 733 C C . TYR A 1 97 ? 10.593 7.318 -6.753 1.00 95.56 97 TYR A C 1
ATOM 735 O O . TYR A 1 97 ? 11.403 6.983 -5.891 1.00 95.56 97 TYR A O 1
ATOM 743 N N . ASN A 1 98 ? 10.935 7.429 -8.040 1.00 94.25 98 ASN A N 1
ATOM 744 C CA . ASN A 1 98 ? 12.301 7.291 -8.548 1.00 94.25 98 ASN A CA 1
ATOM 745 C C . ASN A 1 98 ? 12.975 5.964 -8.145 1.00 94.25 98 ASN A C 1
ATOM 747 O O . ASN A 1 98 ? 14.140 5.922 -7.754 1.00 94.25 98 ASN A O 1
ATOM 751 N N . ASN A 1 99 ? 12.215 4.871 -8.219 1.00 92.44 99 ASN A N 1
ATOM 752 C CA . ASN A 1 99 ? 12.610 3.522 -7.819 1.00 92.44 99 ASN A CA 1
ATOM 753 C C . ASN A 1 99 ? 12.910 3.324 -6.323 1.00 92.44 99 ASN A C 1
ATOM 755 O O . ASN A 1 99 ? 13.563 2.348 -5.951 1.00 92.44 99 ASN A O 1
ATOM 759 N N . ASN A 1 100 ? 12.401 4.203 -5.457 1.00 95.56 100 ASN A N 1
ATOM 760 C CA . ASN A 1 100 ? 12.465 4.025 -4.011 1.00 95.56 100 ASN A CA 1
ATOM 761 C C . ASN A 1 100 ? 11.363 3.061 -3.530 1.00 95.56 100 ASN A C 1
ATOM 763 O O . ASN A 1 100 ? 10.177 3.398 -3.541 1.00 95.56 100 ASN A O 1
ATOM 767 N N . ILE A 1 101 ? 11.775 1.861 -3.107 1.00 94.56 101 ILE A N 1
ATOM 768 C CA . ILE A 1 101 ? 10.881 0.784 -2.654 1.00 94.56 101 ILE A CA 1
ATOM 769 C C . ILE A 1 101 ? 10.119 1.198 -1.391 1.00 94.56 101 ILE A C 1
ATOM 771 O O . ILE A 1 101 ? 8.900 1.064 -1.348 1.00 94.56 101 ILE A O 1
ATOM 775 N N . GLU A 1 102 ? 10.815 1.729 -0.385 1.00 95.06 102 GLU A N 1
ATOM 776 C CA . GLU A 1 102 ? 10.218 2.080 0.909 1.00 95.06 102 GLU A CA 1
ATOM 777 C C . GLU A 1 102 ? 9.138 3.149 0.759 1.00 95.06 102 GLU A C 1
ATOM 779 O O . GLU A 1 102 ? 8.010 2.961 1.214 1.00 95.06 102 GLU A O 1
ATOM 784 N N . LYS A 1 103 ? 9.446 4.237 0.042 1.00 96.06 103 LYS A N 1
ATOM 785 C CA . LYS A 1 103 ? 8.470 5.298 -0.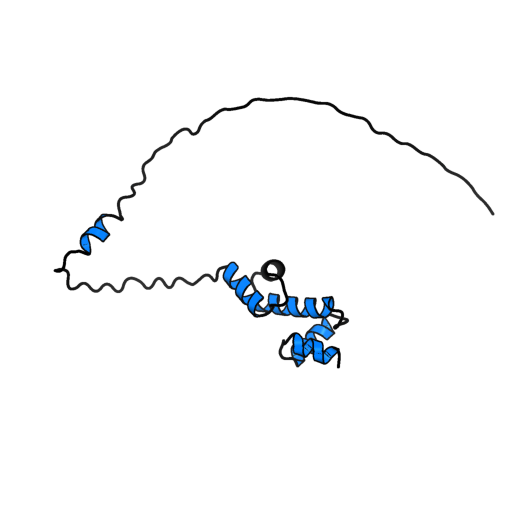231 1.00 96.06 103 LYS A CA 1
ATOM 786 C C . LYS A 1 103 ? 7.269 4.771 -1.006 1.00 96.06 103 LYS A C 1
ATOM 788 O O . LYS A 1 103 ? 6.144 5.132 -0.682 1.00 96.06 103 LYS A O 1
ATOM 793 N N . ALA A 1 104 ? 7.487 3.906 -1.998 1.00 96.31 104 ALA A N 1
ATOM 794 C CA . ALA A 1 104 ? 6.392 3.312 -2.756 1.00 96.31 104 ALA A CA 1
ATOM 795 C C . ALA A 1 104 ? 5.476 2.451 -1.869 1.00 96.31 104 ALA A C 1
ATOM 797 O O . ALA A 1 104 ? 4.259 2.570 -1.976 1.00 96.31 104 ALA A O 1
ATOM 798 N N . VAL A 1 105 ? 6.039 1.630 -0.976 1.00 96.56 105 VAL A N 1
ATOM 799 C CA . VAL A 1 105 ? 5.273 0.793 -0.035 1.00 96.56 105 VAL A CA 1
ATOM 800 C C . VAL A 1 105 ? 4.490 1.646 0.960 1.00 96.56 105 VAL A C 1
ATOM 802 O O . VAL A 1 105 ? 3.304 1.399 1.164 1.00 96.56 105 VAL A O 1
ATOM 805 N N . ILE A 1 106 ? 5.130 2.653 1.558 1.00 96.12 106 ILE A N 1
ATOM 806 C CA . ILE A 1 106 ? 4.489 3.588 2.493 1.00 96.12 106 ILE A CA 1
ATOM 807 C C . ILE A 1 106 ? 3.275 4.242 1.832 1.00 96.12 106 ILE A C 1
ATOM 809 O O . ILE A 1 106 ? 2.176 4.228 2.377 1.00 96.12 106 ILE A O 1
ATOM 813 N N . GLU A 1 107 ? 3.460 4.757 0.623 1.00 96.62 107 GLU A N 1
ATOM 814 C CA . GLU A 1 107 ? 2.412 5.463 -0.108 1.00 96.62 107 GLU A CA 1
ATOM 815 C C . GLU A 1 107 ? 1.286 4.538 -0.561 1.00 96.62 107 GLU A C 1
ATOM 817 O O . GLU A 1 107 ? 0.129 4.942 -0.535 1.00 96.62 107 GLU A O 1
ATOM 822 N N . LEU A 1 108 ? 1.598 3.290 -0.918 1.00 96.81 108 LEU A N 1
ATOM 823 C CA . LEU A 1 108 ? 0.578 2.279 -1.195 1.00 96.81 108 LEU A CA 1
ATOM 824 C C . LEU A 1 108 ? -0.266 1.977 0.046 1.00 96.81 108 LEU A C 1
ATOM 826 O O . LEU A 1 108 ? -1.482 1.895 -0.070 1.00 96.81 108 LEU A O 1
ATOM 830 N N . LYS A 1 109 ? 0.346 1.847 1.228 1.00 97.00 109 LYS A N 1
ATOM 831 C CA . LYS A 1 109 ? -0.382 1.574 2.481 1.00 97.00 109 LYS A CA 1
ATOM 832 C C . LYS A 1 109 ? -1.293 2.734 2.879 1.00 97.00 109 LYS A C 1
ATOM 834 O O . LYS A 1 109 ? -2.435 2.505 3.263 1.00 97.00 109 LYS A O 1
ATOM 839 N N . ILE A 1 110 ? -0.806 3.967 2.745 1.00 96.81 110 ILE A N 1
ATOM 840 C CA . ILE A 1 110 ? -1.600 5.176 2.997 1.00 96.81 110 ILE A CA 1
ATOM 841 C C . ILE A 1 110 ? -2.798 5.234 2.042 1.00 96.81 110 ILE A C 1
ATOM 843 O O . ILE A 1 110 ? -3.926 5.421 2.487 1.00 96.81 110 ILE A O 1
ATOM 847 N N . GLU A 1 111 ? -2.567 5.063 0.735 1.00 96.12 111 GLU A N 1
ATOM 848 C CA . GLU A 1 111 ? -3.646 5.067 -0.258 1.00 96.12 111 GLU A CA 1
ATOM 849 C C . GLU A 1 111 ? -4.666 3.964 -0.005 1.00 96.12 111 GLU A C 1
ATOM 851 O O . GLU A 1 111 ? -5.853 4.190 -0.220 1.00 96.12 111 GLU A O 1
ATOM 856 N N . GLU A 1 112 ? -4.231 2.794 0.456 1.00 96.31 112 GLU A N 1
ATOM 857 C CA . GLU A 1 112 ? -5.136 1.687 0.742 1.00 96.31 112 GLU A CA 1
ATOM 858 C C . GLU A 1 112 ? -6.046 1.994 1.938 1.00 96.31 112 GLU A C 1
ATOM 860 O O . GLU A 1 112 ? -7.256 1.819 1.828 1.00 96.31 112 GLU A O 1
ATOM 865 N N . LEU A 1 113 ? -5.514 2.544 3.039 1.00 95.94 113 LEU A N 1
ATOM 866 C CA . LEU A 1 113 ? -6.332 2.966 4.191 1.00 95.94 113 LEU A CA 1
ATOM 867 C C . LEU A 1 113 ? -7.379 4.024 3.817 1.00 95.94 113 LEU A C 1
ATOM 869 O O . LEU A 1 113 ? -8.514 3.967 4.295 1.00 95.94 113 LEU A O 1
ATOM 873 N N . LEU A 1 114 ? -7.006 4.964 2.945 1.00 96.06 114 LEU A N 1
ATOM 874 C CA . LEU A 1 114 ? -7.920 5.978 2.414 1.00 96.06 114 LEU A CA 1
ATOM 875 C C . LEU A 1 114 ? -8.956 5.366 1.461 1.00 96.06 114 LEU A C 1
ATOM 877 O O . LEU A 1 114 ? -10.132 5.708 1.523 1.00 96.06 114 LEU A O 1
ATOM 881 N N . SER A 1 115 ? -8.536 4.442 0.593 1.00 95.50 115 SER A N 1
ATOM 882 C CA . SER A 1 115 ? -9.415 3.787 -0.387 1.00 95.50 115 SER A CA 1
ATOM 883 C C . SER A 1 115 ? -10.443 2.875 0.279 1.00 95.50 115 SER A C 1
ATOM 885 O O . SER A 1 115 ? -11.571 2.782 -0.196 1.00 95.50 115 SER A O 1
ATOM 887 N N . MET A 1 116 ? -10.080 2.239 1.395 1.00 94.19 116 MET A N 1
ATOM 888 C CA . MET A 1 116 ? -11.004 1.466 2.229 1.00 94.19 116 MET A CA 1
ATOM 889 C C . MET A 1 116 ? -11.981 2.353 3.019 1.00 94.19 116 MET A C 1
ATOM 891 O O . MET A 1 116 ? -12.928 1.834 3.602 1.00 94.19 116 MET A O 1
ATOM 895 N N . GLY A 1 117 ? -11.763 3.673 3.061 1.00 93.88 117 GLY A N 1
ATOM 896 C CA . GLY A 1 117 ? -12.592 4.611 3.821 1.00 93.88 117 GLY A CA 1
ATOM 897 C C . GLY A 1 117 ? -12.441 4.487 5.339 1.00 93.88 117 GLY A C 1
ATOM 898 O O . GLY A 1 117 ? -13.299 4.970 6.071 1.00 93.88 117 GLY A O 1
ATOM 899 N N . ILE A 1 118 ? -11.376 3.829 5.812 1.00 95.19 118 ILE A N 1
ATOM 900 C CA . ILE A 1 118 ? -11.111 3.622 7.243 1.00 95.19 118 ILE A CA 1
ATOM 901 C C . ILE A 1 118 ? -10.367 4.831 7.827 1.00 95.19 118 ILE A C 1
ATOM 903 O O . ILE A 1 118 ? -10.629 5.248 8.952 1.00 95.19 118 ILE A O 1
ATOM 907 N N . ALA A 1 119 ? -9.451 5.419 7.053 1.00 95.75 119 ALA A N 1
ATOM 908 C CA . ALA A 1 119 ? -8.826 6.694 7.388 1.00 95.75 119 ALA A CA 1
ATOM 909 C C . ALA A 1 119 ? -9.533 7.842 6.650 1.00 95.75 119 ALA A C 1
ATOM 911 O O . ALA A 1 119 ? -9.755 7.763 5.442 1.00 95.75 119 ALA A O 1
ATOM 912 N N . HIS A 1 120 ? -9.844 8.925 7.364 1.00 92.88 120 HIS A N 1
ATOM 913 C CA . HIS A 1 120 ? -10.516 10.110 6.815 1.00 92.88 120 HIS A CA 1
ATOM 914 C C . HIS A 1 120 ? -9.544 11.034 6.081 1.00 92.88 120 HIS A C 1
ATOM 916 O O . HIS A 1 120 ? -9.912 11.717 5.125 1.00 92.88 120 HIS A O 1
ATOM 922 N N . ASP A 1 121 ? -8.293 11.059 6.533 1.00 95.69 121 ASP A N 1
ATOM 923 C CA . ASP A 1 121 ? -7.253 11.908 5.986 1.00 95.69 121 ASP A CA 1
ATOM 924 C C . ASP A 1 121 ? -5.886 11.219 6.010 1.00 95.69 121 ASP A C 1
ATOM 926 O O . ASP A 1 121 ? -5.637 10.221 6.696 1.00 95.69 121 ASP A O 1
ATOM 930 N N . ARG A 1 122 ? -4.968 11.771 5.214 1.00 96.94 122 ARG A N 1
ATOM 931 C CA . ARG A 1 122 ? -3.617 11.231 5.063 1.00 96.94 122 ARG A CA 1
ATOM 932 C C . ARG A 1 122 ? -2.828 11.261 6.376 1.00 96.94 122 ARG A C 1
ATOM 934 O O . ARG A 1 122 ? -2.012 10.371 6.591 1.00 96.94 122 ARG A O 1
ATOM 941 N N . GLY A 1 123 ? -3.042 12.263 7.229 1.00 96.75 123 GLY A N 1
ATOM 942 C CA . GLY A 1 123 ? -2.387 12.376 8.531 1.00 96.75 123 GLY A CA 1
ATOM 943 C C . GLY A 1 123 ? -2.832 11.269 9.480 1.00 96.75 123 GLY A C 1
ATOM 944 O O . GLY A 1 123 ? -1.983 10.589 10.049 1.00 96.75 123 GLY A O 1
ATOM 945 N N . GLN A 1 124 ? -4.139 11.011 9.564 1.00 96.19 124 GLN A N 1
ATOM 946 C CA . GLN A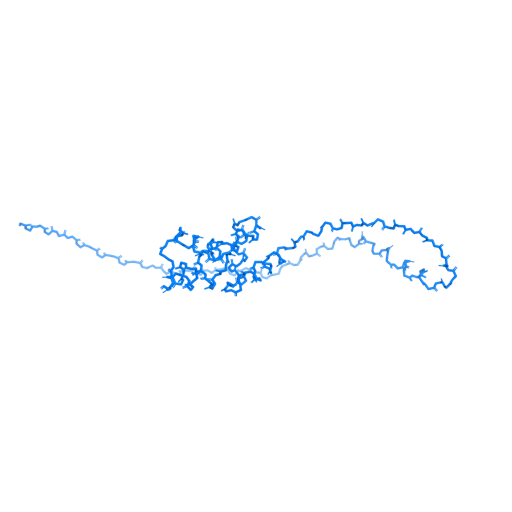 1 124 ? -4.680 9.891 10.337 1.00 96.19 124 GLN A CA 1
ATOM 947 C C . GLN A 1 124 ? -4.114 8.543 9.865 1.00 96.19 124 GLN A C 1
ATOM 949 O O . GLN A 1 124 ? -3.658 7.752 10.690 1.00 96.19 124 GLN A O 1
ATOM 954 N N . ALA A 1 125 ? -4.075 8.301 8.550 1.00 97.00 125 ALA A N 1
ATOM 955 C CA . ALA A 1 125 ? -3.494 7.080 7.990 1.00 97.00 125 ALA A CA 1
ATOM 956 C C . ALA A 1 125 ? -2.010 6.914 8.367 1.00 97.00 125 ALA A C 1
ATOM 958 O O . ALA A 1 125 ? -1.581 5.822 8.733 1.00 97.00 125 ALA A O 1
ATOM 959 N N . ILE A 1 126 ? -1.223 7.994 8.298 1.00 97.44 126 ILE A N 1
ATOM 960 C CA . ILE A 1 126 ? 0.199 7.977 8.665 1.00 97.44 126 ILE A CA 1
ATOM 961 C C . ILE A 1 126 ? 0.377 7.687 10.154 1.00 97.44 126 ILE A C 1
ATOM 963 O O . ILE A 1 126 ? 1.183 6.823 10.488 1.00 97.44 126 ILE A O 1
ATOM 967 N N . ASN A 1 127 ? -0.367 8.366 11.028 1.00 97.12 127 ASN A N 1
ATOM 968 C CA . ASN A 1 127 ? -0.255 8.178 12.474 1.00 97.12 127 ASN A CA 1
ATOM 969 C C . ASN A 1 127 ? -0.588 6.731 12.865 1.00 97.12 127 ASN A C 1
ATOM 971 O O . ASN A 1 127 ? 0.215 6.075 13.520 1.00 97.12 127 ASN A O 1
ATOM 975 N N . ALA A 1 128 ? -1.699 6.185 12.358 1.00 96.69 128 ALA A N 1
ATOM 976 C CA . ALA A 1 128 ? -2.080 4.797 12.623 1.00 96.69 128 ALA A CA 1
ATOM 977 C C . ALA A 1 128 ? -1.033 3.793 12.114 1.00 96.69 128 ALA A C 1
ATOM 979 O O . ALA A 1 128 ? -0.700 2.828 12.802 1.00 96.69 128 ALA A O 1
ATOM 980 N N . LEU A 1 129 ? -0.471 4.028 10.921 1.00 96.50 129 LEU A N 1
ATOM 981 C CA . LEU A 1 129 ? 0.619 3.204 10.399 1.00 96.50 129 LEU A CA 1
ATOM 982 C C . LEU A 1 129 ? 1.876 3.316 11.266 1.00 96.50 129 LEU A C 1
ATOM 984 O O . LEU A 1 129 ? 2.530 2.304 11.485 1.00 96.50 129 LEU A O 1
ATOM 988 N N . GLN A 1 130 ? 2.228 4.496 11.774 1.00 96.69 130 GLN A N 1
ATOM 989 C CA . GLN A 1 130 ? 3.385 4.668 12.657 1.00 96.69 130 GLN A CA 1
ATOM 990 C C . GLN A 1 130 ? 3.208 3.913 13.977 1.00 96.69 130 GLN A C 1
ATOM 992 O O . GLN A 1 130 ? 4.092 3.135 14.345 1.00 96.69 130 GLN A O 1
ATOM 997 N N . ASP A 1 131 ? 2.052 4.065 14.624 1.00 96.69 131 ASP A N 1
ATOM 998 C CA . ASP A 1 131 ? 1.720 3.384 15.881 1.00 96.69 131 ASP A CA 1
ATOM 999 C C . ASP A 1 131 ? 1.731 1.858 15.715 1.00 96.69 131 ASP A C 1
ATOM 1001 O O . ASP A 1 131 ? 2.188 1.117 16.587 1.00 96.69 131 ASP A O 1
ATOM 1005 N N . CYS A 1 132 ? 1.324 1.379 14.537 1.00 96.19 132 CYS A N 1
ATOM 1006 C CA . CYS A 1 132 ? 1.275 -0.040 14.197 1.00 96.19 132 CYS A CA 1
ATOM 1007 C C . CYS A 1 132 ? 2.537 -0.558 13.488 1.00 96.19 132 CYS A C 1
ATOM 1009 O O . CYS A 1 132 ? 2.490 -1.595 12.826 1.00 96.19 132 CYS A O 1
ATOM 1011 N N . ARG A 1 133 ? 3.680 0.137 13.596 1.00 95.38 133 ARG A N 1
ATOM 1012 C CA . ARG A 1 133 ? 4.969 -0.279 12.994 1.00 95.38 133 ARG A CA 1
ATOM 1013 C C . ARG A 1 133 ? 4.881 -0.571 11.488 1.00 95.38 133 ARG A C 1
ATOM 1015 O O . ARG A 1 133 ? 5.553 -1.462 10.971 1.00 95.38 133 ARG A O 1
ATOM 1022 N N . TRP A 1 134 ? 4.070 0.207 10.785 1.00 94.62 134 TRP A N 1
ATOM 1023 C CA . TRP A 1 134 ? 3.749 0.105 9.364 1.00 94.62 134 TRP A CA 1
ATOM 1024 C C . TRP A 1 134 ? 3.023 -1.181 8.955 1.00 94.62 134 TRP A C 1
ATOM 1026 O O . TRP A 1 134 ? 3.033 -1.534 7.773 1.00 94.62 134 TRP A O 1
ATOM 1036 N N . ASP A 1 135 ? 2.371 -1.878 9.881 1.00 94.75 135 ASP A N 1
ATOM 1037 C CA . ASP A 1 135 ? 1.463 -2.976 9.556 1.00 94.75 135 ASP A CA 1
ATOM 1038 C C . ASP A 1 135 ? 0.091 -2.422 9.131 1.00 94.75 135 ASP A C 1
ATOM 1040 O O . ASP A 1 135 ? -0.562 -1.698 9.882 1.00 94.75 135 ASP A O 1
ATOM 1044 N N . LEU A 1 136 ? -0.332 -2.741 7.901 1.00 95.25 136 LEU A N 1
ATOM 1045 C CA . LEU A 1 136 ? -1.592 -2.241 7.342 1.00 95.25 136 LEU A CA 1
ATOM 1046 C C . LEU A 1 136 ? -2.810 -2.819 8.072 1.00 95.25 136 LEU A C 1
ATOM 1048 O O . LEU A 1 136 ? -3.779 -2.100 8.302 1.00 95.25 136 LEU A O 1
ATOM 1052 N N . ASN A 1 137 ? -2.763 -4.101 8.431 1.00 94.69 137 ASN A N 1
ATOM 1053 C CA . ASN A 1 137 ? -3.890 -4.795 9.045 1.00 94.69 137 ASN A CA 1
ATOM 1054 C C . ASN A 1 137 ? -4.076 -4.330 10.489 1.00 94.69 137 ASN A C 1
ATOM 1056 O O . ASN A 1 137 ? -5.200 -4.062 10.905 1.00 94.69 137 ASN A O 1
ATOM 1060 N N . ALA A 1 138 ? -2.978 -4.185 11.234 1.00 96.44 138 ALA A N 1
ATOM 1061 C CA . ALA A 1 138 ? -3.020 -3.634 12.582 1.00 96.44 138 ALA A CA 1
ATOM 1062 C C . ALA A 1 138 ? -3.476 -2.166 12.576 1.00 96.44 138 ALA A C 1
ATOM 1064 O O . ALA A 1 138 ? -4.330 -1.806 13.381 1.00 96.44 138 ALA A O 1
ATOM 1065 N N . ALA A 1 139 ? -2.994 -1.344 11.633 1.00 96.56 139 ALA A N 1
ATOM 1066 C CA . ALA A 1 139 ? -3.440 0.044 11.498 1.00 96.56 139 ALA A CA 1
ATOM 1067 C C . ALA A 1 139 ? -4.935 0.144 11.160 1.00 96.56 139 ALA A C 1
ATOM 1069 O O . ALA A 1 139 ? -5.648 0.946 11.757 1.00 96.56 139 ALA A O 1
ATOM 1070 N N . ALA A 1 140 ? -5.430 -0.693 10.243 1.00 95.62 140 ALA A N 1
ATOM 1071 C CA . ALA A 1 140 ? -6.852 -0.758 9.921 1.00 95.62 140 ALA A CA 1
ATOM 1072 C C . ALA A 1 140 ? -7.692 -1.180 11.139 1.00 95.62 140 ALA A C 1
ATOM 1074 O O . ALA A 1 140 ? -8.705 -0.550 11.425 1.00 95.62 140 ALA A O 1
ATOM 1075 N N . ALA A 1 141 ? -7.252 -2.195 11.890 1.00 95.81 141 ALA A N 1
ATOM 1076 C CA . ALA A 1 141 ? -7.934 -2.638 13.104 1.00 95.81 141 ALA A CA 1
ATOM 1077 C C . ALA A 1 141 ? -7.951 -1.554 14.195 1.00 95.81 141 ALA A C 1
ATOM 1079 O O . ALA A 1 141 ? -8.986 -1.336 14.818 1.00 95.81 141 ALA A O 1
ATOM 1080 N N . ALA A 1 142 ? -6.838 -0.841 14.388 1.00 95.19 142 ALA A N 1
ATOM 1081 C CA . ALA A 1 142 ? -6.732 0.243 15.361 1.00 95.19 142 ALA A CA 1
ATOM 1082 C C . ALA A 1 142 ? -7.650 1.434 15.038 1.00 95.19 142 ALA A C 1
ATOM 1084 O O . ALA A 1 142 ? -8.099 2.115 15.949 1.00 95.19 142 ALA A O 1
ATOM 1085 N N . LEU A 1 143 ? -7.932 1.681 13.755 1.00 93.38 143 LEU A N 1
ATOM 1086 C CA . LEU A 1 143 ? -8.815 2.766 13.315 1.00 93.38 143 LEU A CA 1
ATOM 1087 C C . LEU A 1 143 ? -10.311 2.425 13.397 1.00 93.38 143 LEU A C 1
ATOM 1089 O O . LEU A 1 143 ? -11.133 3.338 13.387 1.00 93.38 143 LEU A O 1
ATOM 1093 N N . ILE A 1 144 ? -10.664 1.137 13.430 1.00 91.81 144 ILE A N 1
ATOM 1094 C CA . ILE A 1 144 ? -12.059 0.663 13.5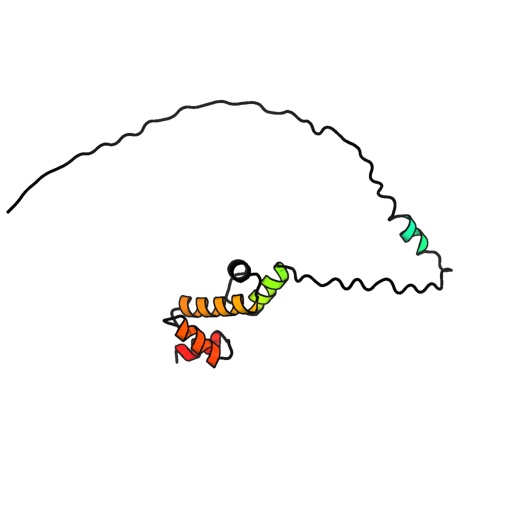17 1.00 91.81 144 ILE A CA 1
ATOM 1095 C C . ILE A 1 144 ? -12.465 0.364 14.972 1.00 91.81 144 ILE A C 1
ATOM 1097 O O . ILE A 1 144 ? -13.659 0.325 15.273 1.00 91.81 144 ILE A O 1
ATOM 1101 N N . SER A 1 145 ? -11.487 0.117 15.851 1.00 82.25 145 SER A N 1
ATOM 1102 C CA . SER A 1 145 ? -11.708 -0.144 17.279 1.00 82.25 145 SER A CA 1
ATOM 1103 C C . SER A 1 145 ? -12.197 1.081 18.042 1.00 82.25 145 SER A C 1
ATOM 1105 O O . SER A 1 145 ? -12.846 0.827 19.082 1.00 82.25 145 SER A O 1
#

pLDDT: mean 73.22, std 23.0, range [37.28, 97.44]

InterPro domains:
  IPR009060 UBA-like superfamily [SSF46934] (92-145)
  IPR015940 Ubiquitin-associated domain [PS50030] (100-145)
  IPR015940 Ubiquitin-associated domain [SM00165] (106-145)